Protein AF-A0A5J4QSG7-F1 (afdb_monomer)

Sequence (103 aa):
MIHSEEIHCPYCHSNNLQKNGKSCTGEQRWCCKECKKYFQRSYRYNARKQGIRDTIIEMTLDSSGVRDIGRMLKISKDTVVAVLKKNARHEPVFHHQTRATTI

pLDDT: mean 85.97, std 17.54, range [39.59, 98.38]

Radius of gyration: 17.98 Å; Cα contacts (8 Å, |Δi|>4): 102; chains: 1; bounding box: 61×34×40 Å

Secondary structure (DSSP, 8-state):
----PPP--TTT----EEEEEE-TTSPEEEEETTT--EEESS-SSGGGSTTHHHHHHHHHHTT--HHHHHHHHT--HHHHHHHHHHHTTS-------------

Solvent-accessible surface area (backbone atoms only — not comparable to full-atom values): 6620 Å² total; per-residue (Å²): 135,84,82,78,75,83,71,56,34,91,88,76,63,48,65,59,66,41,83,61,62,58,45,101,84,66,44,58,25,35,33,28,71,82,81,68,46,73,48,57,90,73,64,92,49,53,79,70,39,84,63,46,66,56,51,54,52,52,42,46,74,70,67,47,49,59,66,53,52,16,64,72,64,64,39,58,45,66,56,50,53,52,50,53,60,58,51,73,74,48,81,82,81,78,79,77,76,78,77,81,83,83,131

Structure (mmCIF, N/CA/C/O backbone):
data_AF-A0A5J4QSG7-F1
#
_entry.id   AF-A0A5J4QSG7-F1
#
loop_
_atom_site.group_PDB
_atom_site.id
_atom_site.type_symbol
_atom_site.label_atom_id
_atom_site.label_alt_id
_atom_site.label_comp_id
_atom_site.label_asym_id
_atom_site.label_entity_id
_atom_site.label_seq_id
_atom_site.pdbx_PDB_ins_code
_atom_site.Cartn_x
_atom_site.Cartn_y
_atom_site.Cartn_z
_atom_site.occupancy
_atom_site.B_iso_or_equiv
_atom_site.auth_seq_id
_atom_site.auth_comp_id
_atom_site.auth_asym_id
_atom_site.auth_atom_id
_atom_site.pdbx_PDB_model_num
ATOM 1 N N . MET A 1 1 ? -10.529 -20.837 25.013 1.00 39.59 1 MET A N 1
ATOM 2 C CA . MET A 1 1 ? -9.199 -20.191 25.035 1.00 39.59 1 MET A CA 1
ATOM 3 C C . MET A 1 1 ? -9.210 -19.068 24.013 1.00 39.59 1 MET A C 1
ATOM 5 O O . MET A 1 1 ? -9.277 -19.344 22.822 1.00 39.59 1 MET A O 1
ATOM 9 N N . ILE A 1 2 ? -9.274 -17.816 24.466 1.00 48.50 2 ILE A N 1
ATOM 10 C CA . ILE A 1 2 ? -9.223 -16.651 23.576 1.00 48.50 2 ILE A CA 1
ATOM 11 C C . ILE A 1 2 ? -7.736 -16.369 23.352 1.00 48.50 2 ILE A C 1
ATOM 13 O O . ILE A 1 2 ? -7.053 -15.943 24.278 1.00 48.50 2 ILE A O 1
ATOM 17 N N . HIS A 1 3 ? -7.221 -16.669 22.160 1.00 45.34 3 HIS A N 1
ATOM 18 C CA . HIS A 1 3 ? -5.880 -16.246 21.762 1.00 45.34 3 HIS A CA 1
ATOM 19 C C . HIS A 1 3 ? -5.926 -14.733 21.531 1.00 45.34 3 HIS A C 1
ATOM 21 O O . HIS A 1 3 ? -6.283 -14.263 20.450 1.00 45.34 3 HIS A O 1
ATOM 27 N N . SER A 1 4 ? -5.648 -13.962 22.577 1.00 57.34 4 SER A N 1
ATOM 28 C CA . SER A 1 4 ? -5.443 -12.522 22.463 1.00 57.34 4 SER A CA 1
ATOM 29 C C . SER A 1 4 ? -4.074 -12.295 21.828 1.00 57.34 4 SER A C 1
ATOM 31 O O . SER A 1 4 ? -3.073 -12.213 22.528 1.00 57.34 4 SER A O 1
ATOM 33 N N . GLU A 1 5 ? -4.015 -12.255 20.496 1.00 67.81 5 GLU A N 1
ATOM 34 C CA . GLU A 1 5 ? -2.821 -11.777 19.792 1.00 67.81 5 GLU A CA 1
ATOM 35 C C . GLU A 1 5 ? -2.545 -10.326 20.200 1.00 67.81 5 GLU A C 1
ATOM 37 O O . GLU A 1 5 ? -3.393 -9.444 20.021 1.00 67.81 5 GLU A O 1
ATOM 42 N N . GLU A 1 6 ? -1.360 -10.090 20.760 1.00 82.81 6 GLU A N 1
ATOM 43 C CA . GLU A 1 6 ? -0.891 -8.757 21.111 1.00 82.81 6 GLU A CA 1
ATOM 44 C C . GLU A 1 6 ? -0.653 -7.950 19.825 1.00 82.81 6 GLU A C 1
ATOM 46 O O . GLU A 1 6 ? 0.035 -8.384 18.899 1.00 82.81 6 GLU A O 1
ATOM 51 N N . ILE A 1 7 ? -1.300 -6.785 19.719 1.00 88.06 7 ILE A N 1
ATOM 52 C CA . ILE A 1 7 ? -1.208 -5.934 18.530 1.00 88.06 7 ILE A CA 1
ATOM 53 C C . ILE A 1 7 ? -0.102 -4.913 18.768 1.00 88.06 7 ILE A C 1
ATOM 55 O O . ILE A 1 7 ? -0.182 -4.105 19.691 1.00 88.06 7 ILE A O 1
ATOM 59 N N . HIS A 1 8 ? 0.877 -4.894 17.870 1.00 93.44 8 HIS A N 1
ATOM 60 C CA . HIS A 1 8 ? 1.960 -3.917 17.873 1.00 93.44 8 HIS A CA 1
ATOM 61 C C . HIS A 1 8 ? 1.841 -2.965 16.687 1.00 93.44 8 HIS A C 1
ATOM 63 O O . HIS A 1 8 ? 1.293 -3.300 15.633 1.00 93.44 8 HIS A O 1
ATOM 69 N N . CYS A 1 9 ? 2.369 -1.755 16.851 1.00 92.88 9 CYS A N 1
ATOM 70 C CA . CYS A 1 9 ? 2.504 -0.823 15.750 1.00 92.88 9 CYS A CA 1
ATOM 71 C C . CYS A 1 9 ? 3.460 -1.407 14.696 1.00 92.88 9 CYS A C 1
ATOM 73 O O . CYS A 1 9 ? 4.626 -1.634 15.014 1.00 92.88 9 CYS A O 1
ATOM 75 N N . PRO A 1 10 ? 3.041 -1.558 13.430 1.00 91.69 10 PRO A N 1
ATOM 76 C CA . PRO A 1 10 ? 3.915 -2.062 12.376 1.00 91.69 10 PRO A CA 1
ATOM 77 C C . PRO A 1 10 ? 5.151 -1.179 12.144 1.00 91.69 10 PRO A C 1
ATOM 79 O O . PRO A 1 10 ? 6.168 -1.650 11.653 1.00 91.69 10 PRO A O 1
ATOM 82 N N . TYR A 1 11 ? 5.070 0.112 12.472 1.00 91.56 11 TYR A N 1
ATOM 83 C CA . TYR A 1 11 ? 6.101 1.094 12.133 1.00 91.56 11 TYR A CA 1
ATOM 84 C C . TYR A 1 11 ? 7.155 1.312 13.219 1.00 91.56 11 TYR A C 1
ATOM 86 O O . TYR A 1 11 ? 8.257 1.737 12.899 1.00 91.56 11 TYR A O 1
ATOM 94 N N . CYS A 1 12 ? 6.803 1.116 14.490 1.00 93.50 12 CYS A N 1
ATOM 95 C CA . CYS A 1 12 ? 7.704 1.377 15.619 1.00 93.50 12 CYS A CA 1
ATOM 96 C C . CYS A 1 12 ? 7.633 0.311 16.717 1.00 93.50 12 CYS A C 1
ATOM 98 O O . CYS A 1 12 ? 8.204 0.506 17.783 1.00 93.50 12 CYS A O 1
ATOM 100 N N . HIS A 1 13 ? 6.886 -0.774 16.496 1.00 93.00 13 HIS A N 1
ATOM 101 C CA . HIS A 1 13 ? 6.709 -1.914 17.405 1.00 93.00 13 HIS A CA 1
ATOM 102 C C . HIS A 1 13 ? 6.105 -1.607 18.789 1.00 93.00 13 HIS A C 1
ATOM 104 O O . HIS A 1 13 ? 5.833 -2.524 19.560 1.00 93.00 13 HIS A O 1
ATOM 110 N N . SER A 1 14 ? 5.790 -0.344 19.085 1.00 94.00 14 SER A N 1
ATOM 111 C CA . SER A 1 14 ? 5.083 0.046 20.306 1.00 94.00 14 SER A CA 1
ATOM 112 C C . SER A 1 14 ? 3.697 -0.603 20.402 1.00 94.00 14 SER A C 1
ATOM 114 O O . SER A 1 14 ? 2.969 -0.698 19.410 1.00 94.00 14 SER A O 1
ATOM 116 N N . ASN A 1 15 ? 3.311 -0.982 21.617 1.00 94.12 15 ASN A N 1
ATOM 117 C CA . ASN A 1 15 ? 1.973 -1.452 21.984 1.00 94.12 15 ASN A CA 1
ATOM 118 C C . ASN A 1 15 ? 1.042 -0.312 22.455 1.00 94.12 15 ASN A C 1
ATOM 120 O O . ASN A 1 15 ? -0.124 -0.551 22.769 1.00 94.12 15 ASN A O 1
ATOM 124 N N . ASN A 1 16 ? 1.512 0.943 22.455 1.00 94.88 16 ASN A N 1
ATOM 125 C CA . ASN A 1 16 ? 0.715 2.110 22.829 1.00 94.88 16 ASN A CA 1
ATOM 126 C C . ASN A 1 16 ? -0.248 2.502 21.692 1.00 94.88 16 ASN A C 1
ATOM 128 O O . ASN A 1 16 ? 0.012 3.408 20.887 1.00 94.88 16 ASN A O 1
ATOM 132 N N . LEU A 1 17 ? -1.349 1.757 21.587 1.00 95.12 17 LEU A N 1
ATOM 133 C CA . LEU A 1 17 ? -2.313 1.830 20.493 1.00 95.12 17 LEU A CA 1
ATOM 134 C C . LEU A 1 17 ? -3.683 2.334 20.953 1.00 95.12 17 LEU A C 1
ATOM 136 O O . LEU A 1 17 ? -4.179 1.999 22.025 1.00 95.12 17 LEU A O 1
ATOM 140 N N . GLN A 1 18 ? -4.343 3.093 20.081 1.00 95.62 18 GLN A N 1
ATOM 141 C CA . GLN A 1 18 ? -5.714 3.559 20.262 1.00 95.62 18 GLN A CA 1
ATOM 142 C C . GLN A 1 18 ? -6.595 3.116 19.092 1.00 95.62 18 GLN A C 1
ATOM 144 O O . GLN A 1 18 ? -6.209 3.217 17.926 1.00 95.62 18 GLN A O 1
ATOM 149 N N . LYS A 1 19 ? -7.817 2.666 19.397 1.00 95.19 19 LYS A N 1
ATOM 150 C CA . LYS A 1 19 ? -8.848 2.394 18.389 1.00 95.19 19 LYS A CA 1
ATOM 151 C C . LYS A 1 19 ? -9.322 3.708 17.761 1.00 95.19 19 LYS A C 1
ATOM 153 O O . LYS A 1 19 ? -9.708 4.626 18.476 1.00 95.19 19 LYS A O 1
ATOM 158 N N . ASN A 1 20 ? -9.325 3.781 16.432 1.00 94.69 20 ASN A N 1
ATOM 159 C CA . ASN A 1 20 ? -9.725 4.959 15.661 1.00 94.69 20 ASN A CA 1
ATOM 160 C C . ASN A 1 20 ? -10.848 4.630 14.662 1.00 94.69 20 ASN A C 1
ATOM 162 O O . ASN A 1 20 ? -10.689 4.765 13.446 1.00 94.69 20 ASN A O 1
ATOM 166 N N . GLY A 1 21 ? -11.969 4.128 15.186 1.00 94.56 21 GLY A N 1
ATOM 167 C CA . GLY A 1 21 ? -13.109 3.690 14.379 1.00 94.56 21 GLY A CA 1
ATOM 168 C C . GLY A 1 21 ? -12.816 2.456 13.518 1.00 94.56 21 GLY A C 1
ATOM 169 O O . GLY A 1 21 ? -11.788 1.789 13.660 1.00 94.56 21 GLY A O 1
ATOM 170 N N . LYS A 1 22 ? -13.745 2.137 12.620 1.00 94.25 22 LYS A N 1
ATOM 171 C CA . LYS A 1 22 ? -13.637 1.016 11.679 1.00 94.25 22 LYS A CA 1
ATOM 172 C C . LYS A 1 22 ? -13.539 1.535 10.245 1.00 94.25 22 LYS A C 1
ATOM 174 O O . LYS A 1 22 ? -13.962 2.650 9.948 1.00 94.25 22 LYS A O 1
ATOM 179 N N . SER A 1 23 ? -12.928 0.763 9.355 1.00 90.81 23 SER A N 1
ATOM 180 C CA . SER A 1 23 ? -12.967 1.032 7.918 1.00 90.81 23 SER A CA 1
ATOM 181 C C . SER A 1 23 ? -14.380 0.796 7.366 1.00 90.81 23 SER A C 1
ATOM 183 O O . SER A 1 23 ? -15.231 0.212 8.037 1.00 90.81 23 SER A O 1
ATOM 185 N N . CYS A 1 24 ? -14.629 1.191 6.115 1.00 89.56 24 CYS A N 1
ATOM 186 C CA . CYS A 1 24 ? -15.889 0.876 5.430 1.00 89.56 24 CYS A CA 1
ATOM 187 C C . CYS A 1 24 ? -16.145 -0.634 5.293 1.00 89.56 24 CYS A C 1
ATOM 189 O O . CYS A 1 24 ? -17.279 -1.044 5.084 1.00 89.56 24 CYS A O 1
ATOM 191 N N . THR A 1 25 ? -15.107 -1.463 5.428 1.00 87.69 25 THR A N 1
ATOM 192 C CA . THR A 1 25 ? -15.215 -2.926 5.417 1.00 87.69 25 THR A CA 1
ATOM 193 C C . THR A 1 25 ? -15.318 -3.518 6.824 1.00 87.69 25 THR A C 1
ATOM 195 O O . THR A 1 25 ? -15.193 -4.725 6.978 1.00 87.69 25 THR A O 1
ATOM 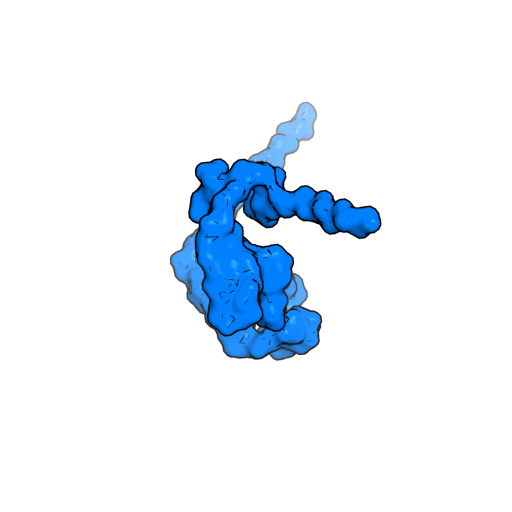198 N N . GLY A 1 26 ? -15.494 -2.687 7.858 1.00 90.69 26 GLY A N 1
ATOM 199 C CA . GLY A 1 26 ? -15.651 -3.119 9.249 1.00 90.69 26 GLY A CA 1
ATOM 200 C C . GLY A 1 26 ? -14.34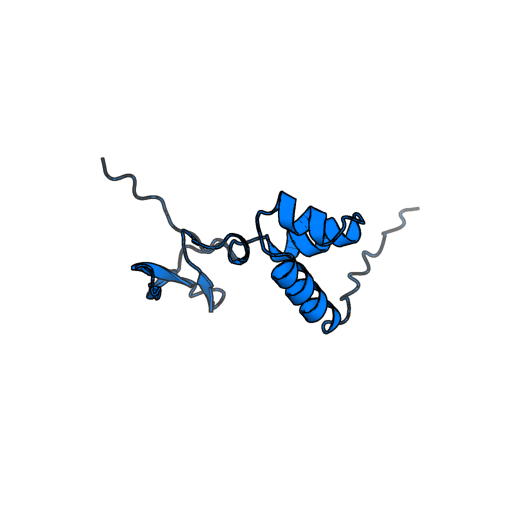6 -3.404 10.000 1.00 90.69 26 GLY A C 1
ATOM 201 O O . GLY A 1 26 ? -14.394 -3.671 11.201 1.00 90.69 26 GLY A O 1
ATOM 202 N N . GLU A 1 27 ? -13.189 -3.293 9.343 1.00 92.06 27 GLU A N 1
ATOM 203 C CA . GLU A 1 27 ? -11.891 -3.588 9.956 1.00 92.06 27 GLU A CA 1
ATOM 204 C C . GLU A 1 27 ? -11.491 -2.500 10.957 1.00 92.06 27 GLU A C 1
ATOM 206 O O . GLU A 1 27 ? -11.599 -1.303 10.673 1.00 92.06 27 GLU A O 1
ATOM 211 N N . GLN A 1 28 ? -10.988 -2.900 12.126 1.00 94.44 28 GLN A N 1
ATOM 212 C CA . GLN A 1 28 ? -10.534 -1.956 13.145 1.00 94.44 28 GLN A CA 1
ATOM 213 C C . GLN A 1 28 ? -9.335 -1.138 12.642 1.00 94.44 28 GLN A C 1
ATOM 215 O O . GLN A 1 28 ? -8.30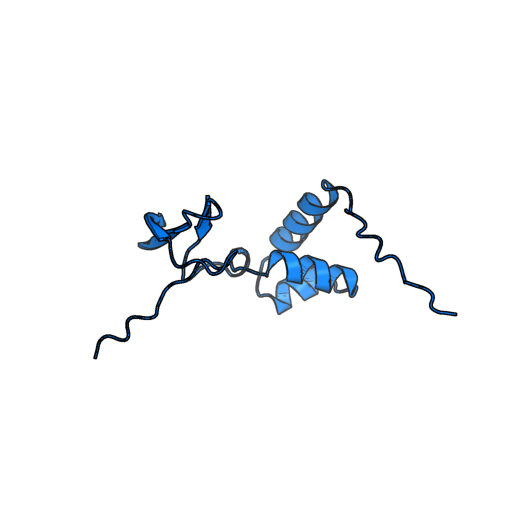0 -1.683 12.255 1.00 94.44 28 GLN A O 1
ATOM 220 N N . ARG A 1 29 ? -9.449 0.192 12.709 1.00 95.06 29 ARG A N 1
ATOM 221 C CA . ARG A 1 29 ? -8.325 1.106 12.484 1.00 95.06 29 ARG A CA 1
ATOM 222 C C . ARG A 1 29 ? -7.652 1.410 13.814 1.00 95.06 29 ARG A C 1
ATOM 224 O O . ARG A 1 29 ? -8.325 1.718 14.798 1.00 95.06 29 ARG A O 1
ATOM 231 N N . TRP A 1 30 ? -6.334 1.358 13.827 1.00 95.69 30 TRP A N 1
ATOM 232 C CA . TRP A 1 30 ? -5.495 1.653 14.979 1.00 95.69 30 TRP A CA 1
ATOM 233 C C . TRP A 1 30 ? -4.688 2.916 14.714 1.00 95.69 30 TRP A C 1
ATOM 235 O O . TRP A 1 30 ? -4.291 3.178 13.579 1.00 95.69 30 TRP A O 1
ATOM 245 N N . CYS A 1 31 ? -4.462 3.700 15.759 1.00 96.19 31 CYS A N 1
ATOM 246 C CA . CYS A 1 31 ? -3.537 4.822 15.785 1.00 96.19 31 CYS A CA 1
ATOM 247 C C . CYS A 1 31 ? -2.469 4.530 16.838 1.00 96.19 31 CYS A C 1
ATOM 249 O O . CYS A 1 31 ? -2.806 4.237 17.984 1.00 96.19 31 CYS A O 1
ATOM 251 N N . CYS A 1 32 ? -1.195 4.591 16.460 1.00 96.12 32 CYS A N 1
ATOM 252 C CA . CYS A 1 32 ? -0.099 4.480 17.415 1.00 96.12 32 CYS A CA 1
ATOM 253 C C . CYS A 1 32 ? 0.148 5.832 18.087 1.00 96.12 32 CYS A C 1
ATOM 255 O O . CYS A 1 32 ? 0.321 6.840 17.399 1.00 96.12 32 CYS A O 1
ATOM 257 N N . LYS A 1 33 ? 0.201 5.868 19.421 1.00 96.44 33 LYS A N 1
ATOM 258 C CA . LYS A 1 33 ? 0.455 7.110 20.159 1.00 96.44 33 LYS A CA 1
ATOM 259 C C . LYS A 1 33 ? 1.915 7.554 20.106 1.00 96.44 33 LYS A C 1
ATOM 261 O O . LYS A 1 33 ? 2.132 8.759 20.199 1.00 96.44 33 LYS A O 1
ATOM 266 N N . GLU A 1 34 ? 2.858 6.641 19.883 1.00 96.3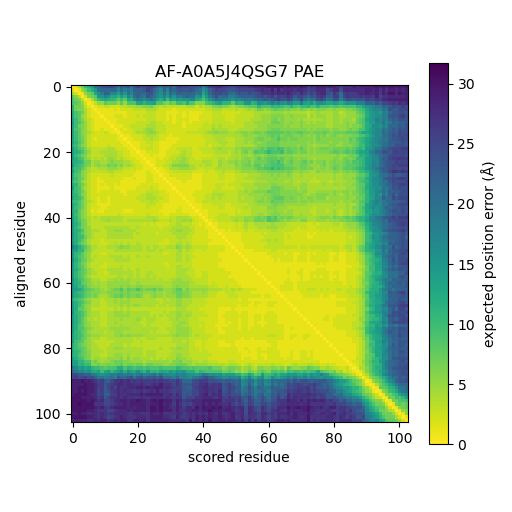8 34 GLU A N 1
ATOM 267 C CA . GLU A 1 34 ? 4.285 6.969 19.752 1.00 96.38 34 GLU A CA 1
ATOM 268 C C . GLU A 1 34 ? 4.584 7.600 18.388 1.00 96.38 34 GLU A C 1
ATOM 270 O O . GLU A 1 34 ? 4.948 8.767 18.297 1.00 96.38 34 GLU A O 1
ATOM 275 N N . CYS A 1 35 ? 4.349 6.870 17.291 1.00 95.25 35 CYS A N 1
ATOM 276 C CA . CYS A 1 35 ? 4.721 7.342 15.952 1.00 95.25 35 CYS A CA 1
ATOM 277 C C . CYS A 1 35 ? 3.597 8.088 15.209 1.00 95.25 35 CYS A C 1
ATOM 279 O O . CYS A 1 35 ? 3.773 8.449 14.045 1.00 95.25 35 CYS A O 1
ATOM 281 N N . LYS A 1 36 ? 2.416 8.246 15.826 1.00 95.25 36 LYS A N 1
ATOM 282 C CA . LYS A 1 36 ? 1.221 8.921 15.269 1.00 95.25 36 LYS A CA 1
ATOM 283 C C . LYS A 1 36 ? 0.722 8.372 13.923 1.00 95.25 36 LYS A C 1
ATOM 285 O O . LYS A 1 36 ? -0.046 9.030 13.222 1.00 95.25 36 LYS A O 1
ATOM 290 N N . LYS A 1 37 ? 1.140 7.160 13.540 1.00 93.81 37 LYS A N 1
ATOM 291 C CA . LYS A 1 37 ? 0.715 6.509 12.290 1.00 93.81 37 LYS A CA 1
ATOM 292 C C . LYS A 1 37 ? -0.534 5.667 12.515 1.00 93.81 37 LYS A C 1
ATOM 294 O O . LYS A 1 37 ? -0.737 5.083 13.580 1.00 93.81 37 LYS A O 1
ATOM 299 N N . TYR A 1 38 ? -1.334 5.575 11.459 1.00 93.94 38 TYR A N 1
ATOM 300 C CA . TYR A 1 38 ? -2.534 4.752 11.417 1.00 93.94 38 TYR A CA 1
ATOM 301 C C . TYR A 1 38 ? -2.272 3.447 10.678 1.00 93.94 38 TYR A C 1
ATOM 303 O O . TYR A 1 38 ? -1.574 3.441 9.664 1.00 93.94 38 TYR A O 1
ATOM 311 N N . PHE A 1 39 ? -2.889 2.362 11.133 1.00 93.69 39 PHE A N 1
ATOM 312 C CA . PHE A 1 39 ? -2.849 1.081 10.437 1.00 93.69 39 PHE A CA 1
ATOM 313 C C . PHE A 1 39 ? -4.118 0.259 10.674 1.00 93.69 39 PHE A C 1
ATOM 315 O O . PHE A 1 39 ? -4.956 0.590 11.512 1.00 93.69 39 PHE A O 1
ATOM 322 N N . GLN A 1 40 ? -4.275 -0.800 9.890 1.00 92.94 40 GLN A N 1
ATOM 323 C CA . GLN A 1 40 ? -5.263 -1.859 10.084 1.00 92.94 40 GLN A CA 1
ATOM 324 C C . GLN A 1 40 ? -4.494 -3.165 10.265 1.00 92.94 40 GLN A C 1
ATOM 326 O O . GLN A 1 40 ? -3.404 -3.302 9.705 1.00 92.94 40 GLN A O 1
ATOM 331 N N . ARG A 1 41 ? -5.042 -4.106 11.041 1.00 87.56 41 ARG A N 1
ATOM 332 C CA . ARG A 1 41 ? -4.402 -5.414 11.240 1.00 87.56 41 ARG A CA 1
ATOM 333 C C . ARG A 1 41 ? -4.461 -6.227 9.951 1.00 87.56 41 ARG A C 1
ATOM 335 O O . ARG A 1 41 ? -3.443 -6.747 9.509 1.00 87.56 41 ARG A O 1
ATOM 342 N N . SER A 1 42 ? -5.625 -6.263 9.308 1.00 87.44 42 SER A N 1
ATOM 343 C CA . SER A 1 42 ? -5.799 -6.924 8.020 1.00 87.44 42 SER A CA 1
ATOM 344 C C . SER A 1 42 ? -6.230 -5.932 6.935 1.00 87.44 42 SER A C 1
ATOM 346 O O . SER A 1 42 ? -7.286 -5.309 6.986 1.00 87.44 42 SER A O 1
ATOM 348 N N . TYR A 1 43 ? -5.391 -5.757 5.913 1.00 91.44 43 TYR A N 1
ATOM 349 C CA . TYR A 1 43 ? -5.766 -4.982 4.731 1.00 91.44 43 TYR A CA 1
ATOM 350 C C . TYR A 1 43 ? -6.374 -5.893 3.671 1.00 91.44 43 TYR A C 1
ATOM 352 O O . TYR A 1 43 ? -5.731 -6.840 3.220 1.00 91.44 43 TYR A O 1
ATOM 360 N N . ARG A 1 44 ? -7.566 -5.530 3.186 1.00 90.38 44 ARG A N 1
ATOM 361 C CA . ARG A 1 44 ? -8.209 -6.208 2.049 1.00 90.38 44 ARG A CA 1
ATOM 362 C C . ARG A 1 44 ? -7.422 -6.055 0.744 1.00 90.38 44 ARG A C 1
ATOM 364 O O . ARG A 1 44 ? -7.397 -6.960 -0.079 1.00 90.38 44 ARG A O 1
ATOM 371 N N . TYR A 1 45 ? -6.784 -4.902 0.549 1.00 91.75 45 TYR A N 1
ATOM 372 C CA . TYR A 1 45 ? -6.015 -4.598 -0.657 1.00 91.75 45 TYR A CA 1
ATOM 373 C C . TYR A 1 45 ? -4.520 -4.774 -0.407 1.00 91.75 45 TYR A C 1
ATOM 375 O O . TYR A 1 45 ? -3.956 -4.072 0.435 1.00 91.75 45 TYR A O 1
ATOM 383 N N . ASN A 1 46 ? -3.866 -5.637 -1.193 1.00 94.19 46 ASN A N 1
ATOM 384 C CA . ASN A 1 46 ? -2.429 -5.910 -1.064 1.00 94.19 46 ASN A CA 1
ATOM 385 C C . ASN A 1 46 ? -1.590 -4.630 -1.127 1.00 94.19 46 ASN A C 1
ATOM 387 O O . ASN A 1 46 ? -0.748 -4.428 -0.270 1.00 94.19 46 ASN A O 1
ATOM 391 N N . ALA A 1 47 ? -1.913 -3.697 -2.024 1.00 94.56 47 ALA A N 1
ATOM 392 C CA . ALA A 1 47 ? -1.219 -2.411 -2.160 1.00 94.56 47 ALA A CA 1
ATOM 393 C C . ALA A 1 47 ? -1.163 -1.536 -0.887 1.00 94.56 47 ALA A C 1
ATOM 395 O O . ALA A 1 47 ? -0.412 -0.562 -0.841 1.00 94.56 47 ALA A O 1
ATOM 396 N N . ARG A 1 48 ? -2.001 -1.818 0.119 1.00 92.06 48 ARG A N 1
ATOM 397 C CA . ARG A 1 48 ? -2.051 -1.086 1.395 1.00 92.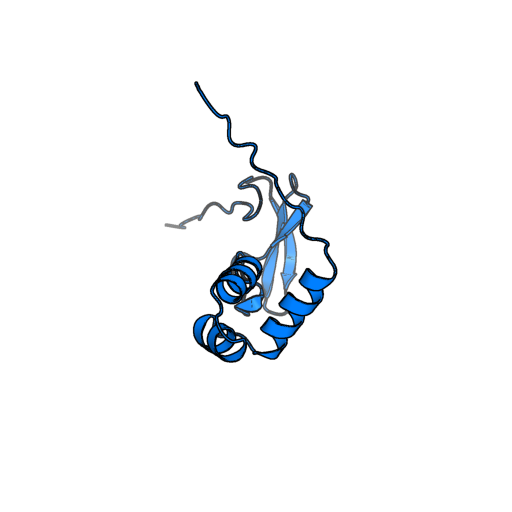06 48 ARG A CA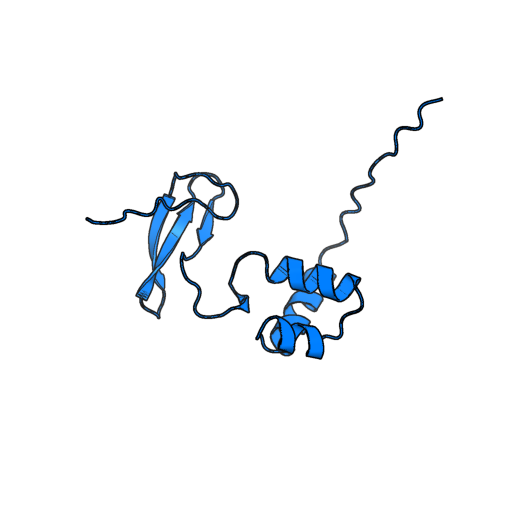 1
ATOM 398 C C . ARG A 1 48 ? -1.308 -1.797 2.526 1.00 92.06 48 ARG A C 1
ATOM 400 O O . ARG A 1 48 ? -1.138 -1.188 3.579 1.00 92.06 48 ARG A O 1
ATOM 407 N N . LYS A 1 49 ? -0.888 -3.050 2.320 1.00 92.44 49 LYS A N 1
ATOM 408 C CA . LYS A 1 49 ? -0.078 -3.792 3.288 1.00 92.44 49 LYS A CA 1
ATOM 409 C C . LYS A 1 49 ? 1.266 -3.093 3.484 1.00 92.44 49 LYS A C 1
ATOM 411 O O . LYS A 1 49 ? 1.769 -2.412 2.588 1.00 92.44 49 LYS A O 1
ATOM 416 N N . GLN A 1 50 ? 1.820 -3.245 4.681 1.00 90.38 50 GLN A N 1
ATOM 417 C CA . GLN A 1 50 ? 3.139 -2.716 4.998 1.00 90.38 50 GLN A CA 1
ATOM 418 C C . GLN A 1 50 ? 4.205 -3.349 4.093 1.00 90.38 50 GLN A C 1
ATOM 420 O O . GLN A 1 50 ? 4.048 -4.488 3.662 1.00 90.38 50 GLN A O 1
ATOM 425 N N . GLY A 1 51 ? 5.255 -2.592 3.773 1.00 91.50 51 GLY A N 1
ATOM 426 C CA . GLY A 1 51 ? 6.391 -3.063 2.978 1.00 91.50 51 GLY A CA 1
ATOM 427 C C . GLY A 1 51 ? 6.148 -3.069 1.470 1.00 91.50 51 GLY A C 1
ATOM 428 O O . GLY A 1 51 ? 7.084 -2.879 0.717 1.00 91.50 51 GLY A O 1
ATOM 429 N N . ILE A 1 52 ? 4.898 -3.150 0.994 1.00 95.31 52 ILE A N 1
ATOM 430 C CA . ILE A 1 52 ? 4.615 -3.253 -0.452 1.00 95.31 52 ILE A CA 1
ATOM 431 C C . ILE A 1 52 ? 5.167 -2.079 -1.265 1.00 95.31 52 ILE A C 1
ATOM 433 O O . ILE A 1 52 ? 5.561 -2.265 -2.411 1.00 95.31 52 ILE A O 1
ATOM 437 N N . ARG A 1 53 ? 5.210 -0.867 -0.701 1.00 94.19 53 ARG A N 1
ATOM 438 C CA . ARG A 1 53 ? 5.838 0.271 -1.390 1.00 94.19 53 ARG A CA 1
ATOM 439 C C . ARG A 1 53 ? 7.341 0.087 -1.547 1.00 94.19 53 ARG A C 1
ATOM 441 O O . ARG A 1 53 ? 7.846 0.360 -2.628 1.00 94.19 53 ARG A O 1
ATOM 448 N N . ASP A 1 54 ? 7.998 -0.367 -0.491 1.00 94.81 54 ASP A N 1
ATOM 449 C CA . ASP A 1 54 ? 9.444 -0.562 -0.453 1.00 94.81 54 ASP A CA 1
ATOM 450 C C . ASP A 1 54 ? 9.819 -1.720 -1.384 1.00 94.81 54 ASP A C 1
ATOM 452 O O . ASP A 1 54 ? 10.647 -1.543 -2.267 1.00 94.81 54 ASP A O 1
ATOM 456 N N . THR A 1 55 ? 9.055 -2.817 -1.356 1.00 96.94 55 THR A N 1
ATOM 457 C CA . THR A 1 55 ? 9.203 -3.936 -2.297 1.00 96.94 55 THR A CA 1
ATOM 458 C C . THR A 1 55 ? 9.017 -3.513 -3.759 1.00 96.94 55 THR A C 1
ATOM 460 O O . THR A 1 55 ? 9.740 -3.984 -4.627 1.00 96.94 55 THR A O 1
ATOM 463 N N . ILE A 1 56 ? 8.073 -2.613 -4.077 1.00 97.38 56 ILE A N 1
ATOM 464 C CA . ILE A 1 56 ? 7.940 -2.080 -5.449 1.00 97.38 56 ILE A CA 1
ATOM 465 C C . ILE A 1 56 ? 9.217 -1.341 -5.870 1.00 97.38 56 ILE A C 1
ATOM 467 O O . ILE A 1 56 ? 9.643 -1.483 -7.016 1.00 97.38 56 ILE A O 1
ATOM 471 N N . ILE A 1 57 ? 9.794 -0.535 -4.973 1.00 95.81 57 ILE A N 1
ATOM 472 C CA . ILE A 1 57 ? 11.024 0.216 -5.244 1.00 95.81 57 ILE A CA 1
ATOM 473 C C . ILE A 1 57 ? 12.185 -0.760 -5.448 1.00 95.81 57 ILE A C 1
ATOM 475 O O . ILE A 1 57 ? 12.834 -0.684 -6.484 1.00 95.81 57 ILE A O 1
ATOM 479 N N . GLU A 1 58 ? 12.389 -1.699 -4.525 1.00 96.81 58 GLU A N 1
ATOM 480 C CA . GLU A 1 58 ? 13.436 -2.730 -4.586 1.00 96.81 58 GLU A CA 1
ATOM 481 C C . GLU A 1 58 ? 13.370 -3.518 -5.894 1.00 96.81 58 GLU A C 1
ATOM 483 O O . GLU A 1 58 ? 14.321 -3.511 -6.665 1.00 96.81 58 GLU A O 1
ATOM 488 N N . MET A 1 59 ? 12.203 -4.071 -6.238 1.00 97.81 59 MET A N 1
ATOM 489 C CA . MET A 1 59 ? 12.038 -4.800 -7.497 1.00 97.81 59 MET A CA 1
ATOM 490 C C . MET A 1 59 ? 12.328 -3.939 -8.731 1.00 97.81 59 MET A C 1
ATOM 492 O O . MET A 1 59 ? 12.805 -4.449 -9.742 1.00 97.81 59 MET A O 1
ATOM 496 N N . THR A 1 60 ? 12.006 -2.644 -8.679 1.00 96.69 60 THR A N 1
ATOM 497 C CA . THR A 1 60 ? 12.293 -1.719 -9.784 1.00 96.69 60 THR A CA 1
ATOM 498 C C . THR A 1 60 ? 13.796 -1.460 -9.903 1.00 96.69 60 THR A C 1
ATOM 500 O O . THR A 1 60 ? 14.304 -1.396 -11.021 1.00 96.69 60 THR A O 1
ATOM 503 N N . LEU A 1 61 ? 14.509 -1.341 -8.776 1.00 95.38 61 LEU A N 1
ATOM 504 C CA . LEU A 1 61 ? 15.974 -1.252 -8.739 1.00 95.38 61 LEU A CA 1
ATOM 505 C C . LEU A 1 61 ? 16.619 -2.541 -9.272 1.00 95.38 61 LEU A C 1
ATOM 507 O O . LEU A 1 61 ? 17.576 -2.469 -10.039 1.00 95.38 61 LEU A O 1
ATOM 511 N N . ASP A 1 62 ? 16.009 -3.695 -8.997 1.00 97.19 62 ASP A N 1
ATOM 512 C CA . ASP A 1 62 ? 16.378 -5.006 -9.550 1.00 97.19 62 ASP A CA 1
ATOM 513 C C . ASP A 1 62 ? 15.919 -5.203 -11.010 1.00 97.19 62 ASP A C 1
ATOM 515 O O . ASP A 1 62 ? 15.854 -6.321 -11.520 1.00 97.19 62 ASP A O 1
ATOM 519 N N . SER A 1 63 ? 15.580 -4.115 -11.712 1.00 96.56 63 SER A N 1
ATOM 520 C CA . SER A 1 63 ? 15.189 -4.108 -13.129 1.00 96.56 63 SER A CA 1
ATOM 521 C C . SER A 1 63 ? 13.924 -4.913 -13.466 1.00 96.56 63 SER A C 1
ATOM 523 O O . SER A 1 63 ? 13.685 -5.245 -14.629 1.00 96.56 63 SER A O 1
ATOM 525 N N . SER A 1 64 ? 13.064 -5.200 -12.484 1.00 97.88 64 SER A N 1
ATOM 526 C CA . SER A 1 64 ? 11.772 -5.842 -12.742 1.00 97.88 64 SER A CA 1
ATOM 527 C C . SER A 1 64 ? 10.817 -4.893 -13.466 1.00 97.88 64 SER A C 1
ATOM 529 O O . SER A 1 64 ? 10.622 -3.738 -13.080 1.00 97.88 64 SER A O 1
ATOM 531 N N . GLY A 1 65 ? 10.134 -5.399 -14.493 1.00 97.69 65 GLY A N 1
ATOM 532 C CA . GLY A 1 65 ? 9.136 -4.628 -15.225 1.00 97.69 65 GLY A CA 1
ATOM 533 C C . GLY A 1 65 ? 7.885 -4.325 -14.392 1.00 97.69 65 GLY A C 1
ATOM 534 O O . GLY A 1 65 ? 7.420 -5.137 -13.594 1.00 97.69 65 GLY A O 1
ATOM 535 N N . VAL A 1 66 ? 7.234 -3.186 -14.654 1.00 98.19 66 VAL A N 1
ATOM 536 C CA . VAL A 1 66 ? 5.984 -2.765 -13.979 1.00 98.19 66 VAL A CA 1
ATOM 537 C C . VAL A 1 66 ? 4.897 -3.853 -14.011 1.00 98.19 66 VAL A C 1
ATOM 539 O O . VAL A 1 66 ? 4.159 -4.048 -13.041 1.00 98.19 66 VAL A O 1
ATOM 542 N N . ARG A 1 67 ? 4.773 -4.569 -15.139 1.00 98.00 67 ARG A N 1
ATOM 543 C CA . ARG A 1 67 ? 3.786 -5.651 -15.298 1.00 98.00 67 ARG A CA 1
ATOM 544 C C . ARG A 1 67 ? 4.167 -6.887 -14.478 1.00 98.00 67 ARG A C 1
ATOM 546 O O . ARG A 1 67 ? 3.264 -7.535 -13.954 1.00 98.00 67 ARG A O 1
ATOM 553 N N . ASP A 1 68 ? 5.459 -7.191 -14.357 1.00 98.19 68 ASP A N 1
ATOM 55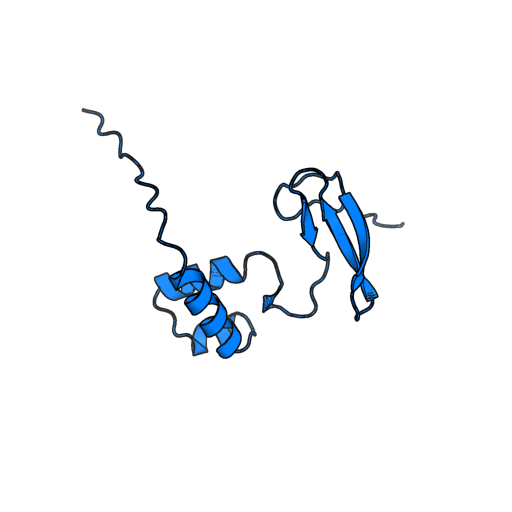4 C CA . ASP A 1 68 ? 5.971 -8.297 -13.540 1.00 98.19 68 ASP A CA 1
ATOM 555 C C . ASP A 1 68 ? 5.719 -8.044 -12.059 1.00 98.19 68 ASP A C 1
ATOM 557 O O . ASP A 1 68 ? 5.107 -8.878 -11.394 1.00 98.19 68 ASP A O 1
ATOM 561 N N . ILE A 1 69 ? 6.053 -6.844 -11.580 1.00 98.38 69 ILE A N 1
ATOM 562 C CA . ILE A 1 69 ? 5.793 -6.415 -10.200 1.00 98.38 69 ILE A CA 1
ATOM 563 C C . ILE A 1 69 ? 4.300 -6.544 -9.872 1.00 98.38 69 ILE A C 1
ATOM 565 O O . ILE A 1 69 ? 3.926 -7.133 -8.857 1.00 98.38 69 ILE A O 1
ATOM 569 N N . GLY A 1 70 ? 3.424 -6.056 -10.759 1.00 98.19 70 GLY A N 1
ATOM 570 C CA . GLY A 1 70 ? 1.975 -6.177 -10.582 1.00 98.19 70 GLY A CA 1
ATOM 571 C C . GLY A 1 70 ? 1.499 -7.632 -10.482 1.00 98.19 70 GLY A C 1
ATOM 572 O O . GLY A 1 70 ? 0.680 -7.962 -9.619 1.00 98.19 70 GLY A O 1
ATOM 573 N N . ARG A 1 71 ? 2.043 -8.527 -11.320 1.00 98.12 71 ARG A N 1
ATOM 574 C CA . ARG A 1 71 ? 1.727 -9.966 -11.286 1.00 98.12 71 ARG A CA 1
ATOM 575 C C . ARG A 1 71 ? 2.232 -10.656 -10.023 1.00 98.12 71 ARG A C 1
ATOM 577 O O . ARG A 1 71 ? 1.507 -11.500 -9.487 1.00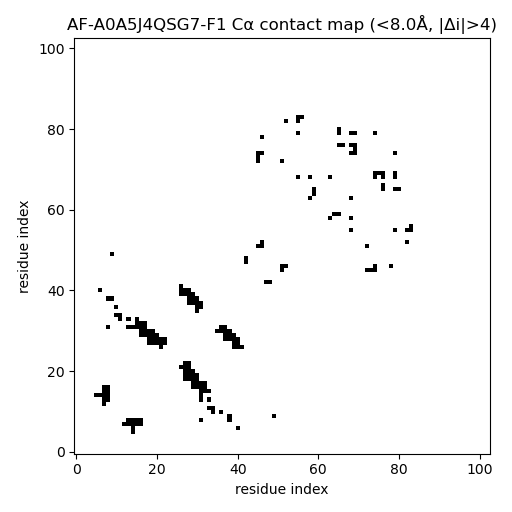 98.12 71 ARG A O 1
ATOM 584 N N . MET A 1 72 ? 3.440 -10.319 -9.573 1.00 97.75 72 MET A N 1
ATOM 585 C CA . MET A 1 72 ? 4.081 -10.934 -8.413 1.00 97.75 72 MET A CA 1
ATOM 586 C C . MET A 1 72 ? 3.399 -10.501 -7.114 1.00 97.75 72 MET A C 1
ATOM 588 O O . MET A 1 72 ? 2.966 -11.341 -6.332 1.00 97.75 72 MET A O 1
ATOM 592 N N . LEU A 1 73 ? 3.194 -9.193 -6.934 1.00 97.38 73 LEU A N 1
ATOM 593 C CA . LEU A 1 73 ? 2.589 -8.624 -5.724 1.00 97.38 73 LEU A CA 1
ATOM 594 C C . LEU A 1 73 ? 1.052 -8.675 -5.723 1.00 97.38 73 LEU A C 1
ATOM 596 O O . LEU A 1 73 ? 0.416 -8.287 -4.740 1.00 97.38 73 LEU A O 1
ATOM 600 N N . LYS A 1 74 ? 0.436 -9.147 -6.817 1.00 97.75 74 LYS A N 1
ATOM 601 C CA . LYS A 1 74 ? -1.025 -9.200 -7.011 1.00 97.75 74 LYS A CA 1
ATOM 602 C C . LYS A 1 74 ? -1.674 -7.827 -6.783 1.00 97.75 74 LYS A C 1
ATOM 604 O O . LYS A 1 74 ? -2.625 -7.687 -6.011 1.00 97.75 74 LYS A O 1
ATOM 609 N N . ILE A 1 75 ? -1.131 -6.806 -7.447 1.00 97.31 75 ILE A N 1
ATOM 610 C CA . ILE A 1 75 ? -1.622 -5.419 -7.445 1.00 97.31 75 ILE A CA 1
ATOM 611 C C . ILE A 1 75 ? -1.749 -4.904 -8.881 1.00 97.31 75 ILE A C 1
ATOM 613 O O . ILE A 1 75 ? -1.112 -5.423 -9.797 1.00 97.31 75 ILE A O 1
ATOM 617 N N . SER A 1 76 ? -2.571 -3.875 -9.110 1.00 97.69 76 SER A N 1
ATOM 618 C CA . SER A 1 76 ? -2.698 -3.314 -10.459 1.00 97.69 76 SER A CA 1
ATOM 619 C C . SER A 1 76 ? -1.393 -2.646 -10.902 1.00 97.69 76 SER A C 1
ATOM 621 O O . SER A 1 76 ? -0.728 -1.971 -10.112 1.00 97.69 76 SER A O 1
ATOM 623 N N . LYS A 1 77 ? -1.057 -2.773 -12.193 1.00 97.12 77 LYS A N 1
ATOM 624 C CA . LYS A 1 77 ? 0.088 -2.069 -12.798 1.00 97.12 77 LYS A CA 1
ATOM 625 C C . LYS A 1 77 ? 0.013 -0.552 -12.571 1.00 97.12 77 LYS A C 1
ATOM 627 O O . LYS A 1 77 ? 1.033 0.088 -12.354 1.00 97.12 77 LYS A O 1
ATOM 632 N N . ASP A 1 78 ? -1.194 0.015 -12.54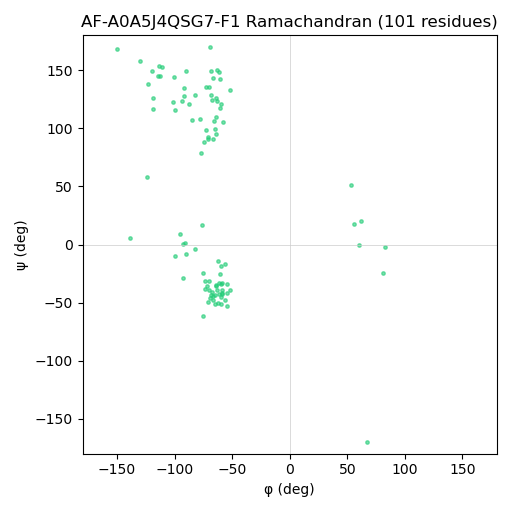9 1.00 98.00 78 ASP A N 1
ATOM 633 C CA . ASP A 1 78 ? -1.389 1.454 -12.364 1.00 98.00 78 ASP A CA 1
ATOM 634 C C . ASP A 1 78 ? -1.036 1.878 -10.934 1.00 98.00 78 ASP A C 1
ATOM 636 O O . ASP A 1 78 ? -0.504 2.966 -10.726 1.00 98.00 78 ASP A O 1
ATOM 640 N N . THR A 1 79 ? -1.234 0.989 -9.952 1.00 97.56 79 THR A N 1
ATOM 641 C CA . THR A 1 79 ? -0.755 1.206 -8.582 1.00 97.56 79 THR A CA 1
ATOM 642 C C . THR A 1 79 ? 0.770 1.242 -8.532 1.00 97.56 79 THR A C 1
ATOM 644 O O . THR A 1 79 ? 1.328 2.123 -7.882 1.00 97.56 79 THR A O 1
ATOM 647 N N . VAL A 1 80 ? 1.445 0.331 -9.243 1.00 97.62 80 VAL A N 1
ATOM 648 C CA . VAL A 1 80 ? 2.915 0.310 -9.342 1.00 97.62 80 VAL A CA 1
ATOM 649 C C . VAL A 1 80 ? 3.418 1.626 -9.940 1.00 97.62 80 VAL A C 1
ATOM 651 O O . VAL A 1 80 ? 4.229 2.313 -9.325 1.00 97.62 80 VAL A O 1
ATOM 654 N N . VAL A 1 81 ? 2.860 2.049 -11.079 1.00 97.50 81 VAL A N 1
ATOM 655 C CA . VAL A 1 81 ? 3.215 3.326 -11.725 1.00 97.50 81 VAL A CA 1
ATOM 656 C C . VAL A 1 81 ? 2.963 4.518 -10.801 1.00 97.50 81 VAL A C 1
ATOM 658 O O . VAL A 1 81 ? 3.795 5.420 -10.724 1.00 97.50 81 VAL A O 1
ATOM 661 N N . ALA A 1 82 ? 1.836 4.547 -10.086 1.00 96.69 82 ALA A N 1
ATOM 662 C CA . ALA A 1 82 ? 1.516 5.634 -9.164 1.00 96.69 82 ALA A CA 1
ATOM 663 C C . ALA A 1 82 ? 2.515 5.729 -7.999 1.00 96.69 82 ALA A C 1
ATOM 665 O O . ALA A 1 82 ? 2.887 6.837 -7.609 1.00 96.69 82 ALA A O 1
ATOM 666 N N . VAL A 1 83 ? 2.968 4.590 -7.461 1.00 95.06 83 VAL A N 1
ATOM 667 C CA . VAL A 1 83 ? 4.012 4.541 -6.425 1.00 95.06 83 VAL A CA 1
ATOM 668 C C . VAL A 1 83 ? 5.322 5.107 -6.969 1.00 95.06 83 VAL A C 1
ATOM 670 O O . VAL A 1 83 ? 5.870 6.030 -6.369 1.00 95.06 83 VAL A O 1
ATOM 673 N N . LEU A 1 84 ? 5.769 4.644 -8.138 1.00 95.19 84 LEU A N 1
ATOM 674 C CA . LEU A 1 84 ? 7.006 5.122 -8.764 1.00 95.19 84 LEU A CA 1
ATOM 675 C C . LEU A 1 84 ? 6.965 6.629 -9.056 1.00 95.19 84 LEU A C 1
ATOM 677 O O . LEU A 1 84 ? 7.881 7.356 -8.683 1.00 95.19 84 LEU A O 1
ATOM 681 N N . LYS A 1 85 ? 5.859 7.135 -9.616 1.00 94.81 85 LYS A N 1
ATOM 682 C CA . LYS A 1 85 ? 5.666 8.576 -9.861 1.00 94.81 85 LYS A CA 1
ATOM 683 C C . LYS A 1 85 ? 5.686 9.413 -8.584 1.00 94.81 85 LYS A C 1
ATOM 685 O O . LYS A 1 85 ? 6.091 10.571 -8.626 1.00 94.81 85 LYS A O 1
ATOM 690 N N . LYS A 1 86 ? 5.201 8.870 -7.465 1.00 92.12 86 LYS A N 1
ATOM 691 C CA . LYS A 1 86 ? 5.209 9.570 -6.176 1.00 92.12 86 LYS A CA 1
ATOM 692 C C . LYS A 1 86 ? 6.613 9.621 -5.575 1.00 92.12 86 LYS A C 1
ATOM 694 O O . LYS A 1 86 ? 6.974 10.649 -5.011 1.00 92.12 86 LYS A O 1
ATOM 699 N N . ASN A 1 87 ? 7.383 8.546 -5.720 1.00 84.69 87 ASN A N 1
ATOM 700 C CA . ASN A 1 87 ? 8.760 8.479 -5.234 1.00 84.69 87 ASN A CA 1
ATOM 701 C C . ASN A 1 87 ? 9.720 9.311 -6.090 1.00 84.69 87 ASN A C 1
ATOM 703 O O . ASN A 1 87 ? 10.618 9.918 -5.535 1.00 84.69 87 ASN A O 1
ATOM 707 N N . ALA A 1 88 ? 9.471 9.458 -7.394 1.00 78.38 88 ALA A N 1
ATOM 708 C CA . ALA A 1 88 ? 10.257 10.342 -8.263 1.00 78.38 88 ALA A CA 1
ATOM 709 C C . ALA A 1 88 ? 10.187 11.837 -7.879 1.00 78.38 88 ALA A C 1
ATOM 711 O O . ALA A 1 88 ? 10.964 12.636 -8.383 1.00 78.38 88 ALA A O 1
ATOM 712 N N . ARG A 1 89 ? 9.240 12.235 -7.017 1.00 71.75 89 ARG A N 1
ATOM 713 C CA . ARG A 1 89 ? 9.132 13.608 -6.487 1.00 71.75 89 ARG A CA 1
ATOM 714 C C . ARG A 1 89 ? 9.921 13.815 -5.193 1.00 71.75 89 ARG A C 1
ATOM 716 O O . ARG A 1 89 ? 9.980 14.937 -4.703 1.00 71.75 89 ARG A O 1
ATOM 723 N N . HIS A 1 90 ? 10.450 12.741 -4.614 1.00 60.81 90 HIS A N 1
ATOM 724 C CA . HIS A 1 90 ? 11.357 12.793 -3.481 1.00 60.81 90 HIS A CA 1
ATOM 725 C C . HIS A 1 90 ? 12.777 12.627 -4.020 1.00 60.81 90 HIS A C 1
ATOM 727 O O . HIS A 1 90 ? 13.100 11.579 -4.573 1.00 60.81 90 HIS A O 1
ATOM 733 N N . GLU A 1 91 ? 13.605 13.661 -3.864 1.00 45.62 91 GLU A N 1
ATOM 734 C CA . GLU A 1 91 ? 15.044 13.554 -4.112 1.00 45.62 91 GLU A CA 1
ATOM 735 C C . GLU A 1 91 ? 15.606 12.356 -3.328 1.00 45.62 91 GLU A C 1
ATOM 737 O O . GLU A 1 91 ? 15.270 12.194 -2.144 1.00 45.62 91 GLU A O 1
ATOM 742 N N . PRO A 1 92 ? 16.425 11.493 -3.952 1.00 49.38 92 PRO A N 1
ATOM 743 C CA . PRO A 1 92 ? 17.053 10.391 -3.246 1.00 49.38 92 PRO A CA 1
ATOM 744 C C . PRO A 1 92 ? 17.933 10.957 -2.128 1.00 49.38 92 PRO A C 1
ATOM 746 O O . PRO A 1 92 ? 18.909 11.665 -2.370 1.00 49.38 92 PRO A O 1
ATOM 749 N N . VAL A 1 93 ? 17.600 10.627 -0.878 1.00 48.75 93 VAL A N 1
ATOM 750 C CA . VAL A 1 93 ? 18.515 10.836 0.245 1.00 48.75 93 VAL A CA 1
ATOM 751 C C . VAL A 1 93 ? 19.628 9.808 0.076 1.00 48.75 93 VAL A C 1
ATOM 753 O O . VAL A 1 93 ? 19.501 8.659 0.496 1.00 48.75 93 VAL A O 1
ATOM 756 N N . PHE A 1 94 ? 20.705 10.200 -0.604 1.00 43.00 94 PHE A N 1
ATOM 757 C CA . PHE A 1 94 ? 21.931 9.417 -0.650 1.00 43.00 94 PHE A CA 1
ATOM 758 C C . PHE A 1 94 ? 22.498 9.345 0.770 1.00 43.00 94 PHE A C 1
ATOM 760 O O . PHE A 1 94 ? 23.215 10.245 1.209 1.00 43.00 94 PHE A O 1
ATOM 767 N N . HIS A 1 95 ? 22.183 8.275 1.501 1.00 47.66 95 HIS A N 1
ATOM 768 C CA . HIS A 1 95 ? 22.957 7.883 2.671 1.00 47.66 95 HIS A CA 1
ATOM 769 C C . HIS A 1 95 ? 24.335 7.445 2.176 1.00 47.66 95 HIS A C 1
ATOM 771 O O . HIS A 1 95 ? 24.556 6.297 1.796 1.00 47.66 95 HIS A O 1
ATOM 777 N N . HIS A 1 96 ? 25.260 8.397 2.125 1.00 45.31 96 HIS A N 1
ATOM 778 C CA . HIS A 1 96 ? 26.674 8.139 1.922 1.00 45.31 96 HIS A CA 1
ATOM 779 C C . HIS A 1 96 ? 27.160 7.356 3.137 1.00 45.31 96 HIS A C 1
ATOM 781 O O . HIS A 1 96 ? 27.399 7.904 4.210 1.00 45.31 96 HIS A O 1
ATOM 787 N N . GLN A 1 97 ? 27.261 6.042 2.973 1.00 47.19 97 GLN A N 1
ATOM 788 C CA . GLN A 1 97 ? 27.959 5.200 3.922 1.00 47.19 97 GLN A CA 1
ATOM 789 C C . GLN A 1 97 ? 29.448 5.493 3.725 1.00 47.19 97 GLN A C 1
ATOM 791 O O . GLN A 1 97 ? 30.063 5.030 2.764 1.00 47.19 97 GLN A O 1
ATOM 796 N N . THR A 1 98 ? 30.013 6.346 4.581 1.00 48.56 98 THR A N 1
ATOM 797 C CA . THR A 1 98 ? 31.457 6.562 4.650 1.00 48.56 98 THR A CA 1
ATOM 798 C C . THR A 1 98 ? 32.108 5.220 4.951 1.00 48.56 98 THR A C 1
ATOM 800 O O . THR A 1 98 ? 32.020 4.691 6.057 1.00 48.56 98 THR A O 1
ATOM 803 N N . ARG A 1 99 ? 32.738 4.631 3.933 1.00 44.22 99 ARG A N 1
ATOM 804 C CA . ARG A 1 99 ? 33.628 3.488 4.113 1.00 44.22 99 ARG A CA 1
ATOM 805 C C . ARG A 1 99 ? 34.805 3.975 4.954 1.00 44.22 99 ARG A C 1
ATOM 807 O O . ARG A 1 99 ? 35.598 4.784 4.483 1.00 44.22 99 ARG A O 1
ATOM 814 N N . ALA A 1 100 ? 34.885 3.524 6.202 1.00 50.72 100 ALA A N 1
ATOM 815 C CA . ALA A 1 100 ? 36.088 3.670 7.003 1.00 50.72 100 ALA A CA 1
ATOM 816 C C . ALA A 1 100 ? 37.187 2.818 6.350 1.00 50.72 100 ALA A C 1
ATOM 818 O O . ALA A 1 100 ? 37.129 1.591 6.375 1.00 50.72 100 ALA A O 1
ATOM 819 N N . THR A 1 101 ? 38.148 3.474 5.705 1.00 54.59 101 THR A N 1
ATOM 820 C CA . THR A 1 101 ? 39.386 2.844 5.247 1.00 54.59 101 THR A CA 1
ATOM 821 C C . THR A 1 101 ? 40.294 2.688 6.462 1.00 54.59 101 THR A C 1
ATOM 823 O O . THR A 1 101 ? 40.804 3.680 6.977 1.00 54.59 101 THR A O 1
ATOM 826 N N . THR A 1 102 ? 40.474 1.462 6.942 1.00 55.00 102 THR A N 1
ATOM 827 C CA . THR A 1 102 ? 41.522 1.129 7.914 1.00 55.00 102 THR A CA 1
ATOM 828 C C . THR A 1 102 ? 42.797 0.799 7.137 1.00 55.00 102 THR A C 1
ATOM 830 O O . THR A 1 102 ? 42.768 -0.087 6.282 1.00 55.00 102 THR A O 1
ATOM 833 N N . ILE A 1 103 ? 43.871 1.552 7.397 1.00 62.31 103 ILE A N 1
ATOM 834 C CA . ILE A 1 103 ? 45.261 1.191 7.065 1.00 62.31 103 ILE A CA 1
ATOM 835 C C . ILE A 1 103 ? 45.816 0.399 8.245 1.00 62.31 103 ILE A C 1
ATOM 837 O O . ILE A 1 103 ? 45.523 0.818 9.390 1.00 62.31 103 ILE A O 1
#

Mean predicted aligned error: 8.97 Å

Organism: NCBI:txid433724

Nearest PDB structures (foldseek):
  2r0q-assembly1_F  TM=7.303E-01  e=2.261E-01  Staphylococcus aureus
  6fal-assembly1_A  TM=7.734E-01  e=1.436E+00  Escherichia coli
  1trr-assembly1_A  TM=8.061E-01  e=1.853E+00  Escherichia coli
  1tro-assembly2_E  TM=8.744E-01  e=3.737E+00  Escherichia coli str. K-12 substr. W3110
  5ipl-assembly1_F  TM=6.260E-01  e=4.245E+00  Escherichia coli

Foldseek 3Di:
DDPPDQDADPPPRDSQWDFDAADPVRFTWIAHPPVRDIDTPDDPALLRDPCLLVVLVVVVVVVHDLVRSCVVSVHDSVSSVVSVVVVVVDDDPPPPPPDPDDD

InterPro domains:
  IPR003220 InsA N-terminal zinc ribbon domain [PF03811] (6-36)
  IPR024431 Insertion element IS1 protein InsA, helix-turn-helix domain [PF12759] (43-86)
  IPR051252 IS1 element transposase InsA [PTHR47923] (6-89)